Protein AF-A0A156XNI3-F1 (afdb_monomer_lite)

pLDDT: mean 79.13, std 16.17, range [46.81, 95.19]

Structure (mmCIF, N/CA/C/O backbone):
data_AF-A0A156XNI3-F1
#
_entry.id   AF-A0A156XNI3-F1
#
loop_
_atom_site.group_PDB
_atom_site.id
_atom_site.type_symbol
_atom_site.label_atom_id
_atom_site.label_alt_id
_atom_site.label_comp_id
_atom_site.label_asym_id
_atom_site.label_entity_id
_atom_site.label_seq_id
_atom_site.pdbx_PDB_ins_code
_atom_site.Cartn_x
_atom_site.Cartn_y
_atom_site.Cartn_z
_atom_site.occupancy
_atom_site.B_iso_or_equiv
_atom_site.auth_seq_id
_atom_site.auth_comp_id
_atom_site.auth_asym_id
_atom_site.auth_atom_id
_atom_site.pdbx_PDB_model_num
ATOM 1 N N . MET A 1 1 ? 12.797 0.620 -18.108 1.00 57.28 1 MET A N 1
ATOM 2 C CA . MET A 1 1 ? 11.977 -0.595 -17.922 1.00 57.28 1 MET A CA 1
ATOM 3 C C . MET A 1 1 ? 11.009 -0.291 -16.798 1.00 57.28 1 MET A C 1
ATOM 5 O O . MET A 1 1 ? 11.436 -0.251 -15.657 1.00 57.28 1 MET A O 1
ATOM 9 N N . THR A 1 2 ? 9.768 0.059 -17.119 1.00 67.19 2 THR A N 1
ATOM 10 C CA . THR A 1 2 ? 8.727 0.333 -16.121 1.00 67.19 2 THR A CA 1
ATOM 11 C C . THR A 1 2 ? 7.932 -0.943 -15.925 1.00 67.19 2 THR A C 1
ATOM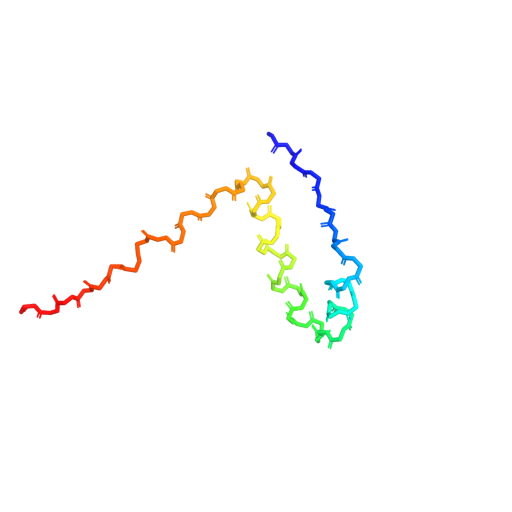 13 O O . THR A 1 2 ? 7.244 -1.383 -16.842 1.00 67.19 2 THR A O 1
ATOM 16 N N . TYR A 1 3 ? 8.085 -1.572 -14.766 1.00 78.94 3 TYR A N 1
ATOM 17 C CA . TYR A 1 3 ? 7.241 -2.697 -14.385 1.00 78.94 3 TYR A CA 1
ATOM 18 C C . TYR A 1 3 ? 5.906 -2.167 -13.864 1.00 78.94 3 TYR A C 1
ATOM 20 O O . TYR A 1 3 ? 5.847 -1.077 -13.297 1.00 78.94 3 TYR A O 1
ATOM 28 N N . GLU A 1 4 ? 4.837 -2.929 -14.060 1.00 79.19 4 GLU A N 1
ATOM 29 C CA . GLU A 1 4 ? 3.538 -2.612 -13.475 1.00 79.19 4 GLU A CA 1
ATOM 30 C C . GLU A 1 4 ? 3.430 -3.258 -12.095 1.00 79.19 4 GLU A C 1
ATOM 32 O O . GLU A 1 4 ? 3.779 -4.425 -11.900 1.00 79.19 4 G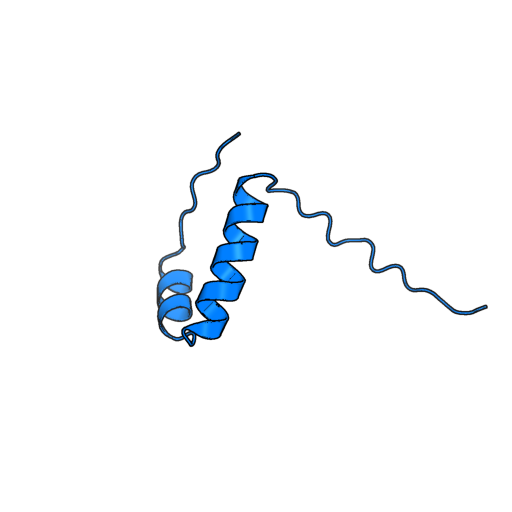LU A O 1
ATOM 37 N N . LEU A 1 5 ? 2.963 -2.483 -11.116 1.00 85.44 5 LEU A N 1
ATOM 38 C CA . LEU A 1 5 ? 2.734 -2.973 -9.765 1.00 85.44 5 LEU A CA 1
ATOM 39 C C . LEU A 1 5 ? 1.323 -3.552 -9.666 1.00 85.44 5 LEU A C 1
ATOM 41 O O . LEU A 1 5 ? 0.345 -2.808 -9.689 1.00 85.44 5 LEU A O 1
ATOM 45 N N . ALA A 1 6 ? 1.222 -4.865 -9.484 1.00 87.44 6 ALA A N 1
ATOM 46 C CA . ALA A 1 6 ? -0.029 -5.535 -9.155 1.00 87.44 6 ALA A CA 1
ATOM 47 C C . ALA A 1 6 ? 0.029 -6.080 -7.724 1.00 87.44 6 ALA A C 1
ATOM 49 O O . ALA A 1 6 ? 0.996 -6.736 -7.335 1.00 87.44 6 ALA A O 1
ATOM 50 N N . PHE A 1 7 ? -1.015 -5.817 -6.939 1.00 87.88 7 PHE A N 1
ATOM 51 C CA . PHE A 1 7 ? -1.167 -6.402 -5.610 1.00 87.88 7 PHE A CA 1
ATOM 52 C C . PHE A 1 7 ? -2.025 -7.659 -5.680 1.00 87.88 7 PHE A C 1
ATOM 54 O O . PHE A 1 7 ? -3.108 -7.652 -6.262 1.00 87.88 7 PHE A O 1
ATOM 61 N N . ASP A 1 8 ? -1.574 -8.715 -5.005 1.00 93.12 8 ASP A N 1
ATOM 62 C CA . ASP A 1 8 ? -2.435 -9.855 -4.714 1.00 93.12 8 ASP A CA 1
ATOM 63 C C . ASP A 1 8 ? -3.619 -9.400 -3.829 1.00 93.12 8 ASP A C 1
ATOM 65 O O . ASP A 1 8 ? -3.419 -8.603 -2.901 1.00 93.12 8 ASP A O 1
ATOM 69 N N . PRO A 1 9 ? -4.847 -9.903 -4.046 1.00 92.88 9 PRO A N 1
ATOM 70 C CA . PRO A 1 9 ? -6.011 -9.537 -3.237 1.00 92.88 9 PRO A CA 1
ATOM 71 C C . PRO A 1 9 ? -5.821 -9.751 -1.727 1.00 92.88 9 PRO A C 1
ATOM 73 O O . PRO A 1 9 ? -6.402 -9.019 -0.920 1.00 92.88 9 PRO A O 1
ATOM 76 N N . ARG A 1 10 ? -5.007 -10.732 -1.314 1.00 93.06 10 ARG A N 1
ATOM 77 C CA . ARG A 1 10 ? -4.652 -10.962 0.096 1.00 93.06 10 ARG A CA 1
ATOM 78 C C . ARG A 1 10 ? -3.711 -9.870 0.600 1.00 93.06 10 ARG A C 1
ATOM 80 O O . ARG A 1 10 ? -3.940 -9.321 1.674 1.00 93.06 10 ARG A O 1
ATOM 87 N N . ALA A 1 11 ? -2.712 -9.500 -0.200 1.00 91.50 11 ALA A N 1
ATOM 88 C CA . ALA A 1 11 ? -1.781 -8.424 0.127 1.00 91.50 11 ALA A CA 1
ATOM 89 C C . ALA A 1 11 ? -2.483 -7.060 0.219 1.00 91.50 11 ALA A C 1
ATOM 91 O O . ALA A 1 11 ? -2.138 -6.268 1.087 1.00 91.50 11 ALA A O 1
ATOM 92 N N . LEU A 1 12 ? -3.507 -6.798 -0.602 1.00 91.12 12 LEU A N 1
ATOM 93 C CA . LEU A 1 12 ? -4.286 -5.555 -0.538 1.00 91.12 12 LEU A CA 1
ATOM 94 C C . LEU A 1 12 ? -5.103 -5.436 0.765 1.00 91.12 12 LEU A C 1
ATOM 96 O O . LEU A 1 12 ? -5.224 -4.346 1.338 1.00 91.12 12 LEU A O 1
ATOM 100 N N . LYS A 1 13 ? -5.629 -6.561 1.270 1.00 93.19 13 LYS A N 1
ATOM 101 C CA . LYS A 1 13 ? -6.303 -6.615 2.578 1.00 93.19 13 LYS A CA 1
ATOM 102 C C . LYS A 1 13 ? -5.332 -6.306 3.715 1.00 93.19 13 LYS A C 1
ATOM 104 O O . LYS A 1 13 ? -5.660 -5.498 4.580 1.00 93.19 13 LYS A O 1
ATOM 109 N N . GLU A 1 14 ? -4.139 -6.899 3.696 1.00 92.62 14 GLU A N 1
ATOM 110 C CA . GLU A 1 14 ? -3.098 -6.614 4.693 1.00 92.62 14 GLU A CA 1
ATOM 111 C C . GLU A 1 14 ? -2.562 -5.184 4.567 1.00 92.62 14 GLU A C 1
ATOM 113 O O . GLU A 1 14 ? -2.405 -4.492 5.571 1.00 92.62 14 GLU A O 1
ATOM 118 N N . TRP A 1 15 ? -2.392 -4.686 3.340 1.00 90.62 15 TRP A N 1
ATOM 119 C CA . TRP A 1 15 ? -2.009 -3.304 3.073 1.00 90.62 15 TRP A CA 1
ATOM 120 C C . TRP A 1 15 ? -2.979 -2.331 3.727 1.00 90.62 15 TRP A C 1
ATOM 122 O O . TRP A 1 15 ? -2.554 -1.386 4.378 1.00 90.62 15 TRP A O 1
ATOM 132 N N . SER A 1 16 ? -4.285 -2.580 3.623 1.00 89.81 16 SER A N 1
ATOM 133 C CA . SER A 1 16 ? -5.308 -1.707 4.204 1.00 89.81 16 SER A CA 1
ATOM 134 C C . SER A 1 16 ? -5.209 -1.604 5.729 1.00 89.81 16 SER A C 1
ATOM 136 O O . SER A 1 16 ? -5.434 -0.514 6.256 1.00 89.81 16 SER A O 1
ATOM 138 N N . LYS A 1 17 ? -4.782 -2.676 6.412 1.00 94.44 17 LYS A N 1
ATOM 139 C CA . LYS A 1 17 ? -4.588 -2.720 7.873 1.00 94.44 17 LYS A CA 1
ATOM 140 C C . LYS A 1 17 ? -3.349 -1.959 8.356 1.00 94.44 17 LYS A C 1
ATOM 142 O O . LYS A 1 17 ? -3.255 -1.659 9.543 1.00 94.44 17 LYS A O 1
ATOM 147 N N . LEU A 1 18 ? -2.394 -1.656 7.473 1.00 92.94 18 LEU A N 1
ATOM 148 C CA . LEU A 1 18 ? -1.190 -0.913 7.848 1.00 92.94 18 LEU A CA 1
ATOM 149 C C . LEU A 1 18 ? -1.521 0.547 8.191 1.00 92.94 18 LEU A C 1
ATOM 151 O O . LEU A 1 18 ? -2.338 1.195 7.527 1.00 92.94 18 LEU A O 1
ATOM 155 N N . GLY A 1 19 ? -0.819 1.078 9.193 1.00 93.62 19 GLY A N 1
ATOM 156 C CA . GLY A 1 19 ? -0.827 2.505 9.508 1.00 93.62 19 GLY A CA 1
ATOM 157 C C . GLY A 1 19 ? -0.242 3.349 8.372 1.00 93.62 19 GLY A C 1
ATOM 158 O O . GLY A 1 19 ? 0.558 2.876 7.562 1.00 93.62 19 GLY A O 1
ATOM 159 N N . GLU A 1 20 ? -0.644 4.615 8.316 1.00 92.81 20 GLU A N 1
ATOM 160 C CA . GLU A 1 20 ? -0.320 5.543 7.224 1.00 92.81 20 GLU A CA 1
ATOM 161 C C . GLU A 1 20 ? 1.193 5.771 7.064 1.00 92.81 20 GLU A C 1
ATOM 163 O O . GLU A 1 20 ? 1.735 5.686 5.963 1.00 92.81 20 GLU A O 1
ATOM 168 N N . THR A 1 21 ? 1.906 5.903 8.184 1.00 95.19 21 THR A N 1
ATOM 169 C CA . THR A 1 21 ? 3.369 6.049 8.222 1.00 95.19 21 THR A CA 1
ATOM 170 C C . THR A 1 21 ? 4.100 4.851 7.612 1.00 95.19 21 THR A C 1
ATOM 172 O O . THR A 1 21 ? 5.078 5.016 6.883 1.00 95.19 21 THR A O 1
ATOM 175 N N . VAL A 1 22 ? 3.615 3.635 7.876 1.00 93.06 22 VAL A N 1
ATOM 176 C CA . VAL A 1 22 ? 4.195 2.395 7.345 1.00 93.06 22 VAL A CA 1
ATOM 177 C C . VAL A 1 22 ? 3.905 2.281 5.850 1.00 93.06 22 VAL A C 1
ATOM 179 O O . VAL A 1 22 ? 4.814 1.990 5.072 1.00 93.06 22 VAL A O 1
ATOM 182 N N . LYS A 1 23 ? 2.675 2.592 5.419 1.00 93.31 23 LYS A N 1
ATOM 183 C CA . LYS A 1 23 ? 2.302 2.624 3.994 1.00 93.31 23 LYS A CA 1
ATOM 184 C C . LYS A 1 23 ? 3.218 3.546 3.194 1.00 93.31 23 LYS A C 1
ATOM 186 O O . LYS A 1 23 ? 3.683 3.154 2.126 1.00 93.31 23 LYS A O 1
ATOM 191 N N . ASP A 1 24 ? 3.525 4.732 3.708 1.00 93.94 24 ASP A N 1
ATOM 192 C CA . ASP A 1 24 ? 4.379 5.687 2.999 1.00 93.94 24 ASP A CA 1
ATOM 193 C C . ASP A 1 24 ? 5.835 5.224 2.880 1.00 93.94 24 ASP A C 1
ATOM 195 O O . ASP A 1 24 ? 6.462 5.417 1.834 1.00 93.94 24 ASP A O 1
ATOM 199 N N . GLN A 1 25 ? 6.369 4.539 3.895 1.00 93.19 25 GLN A N 1
ATOM 200 C CA . GLN A 1 25 ? 7.689 3.908 3.799 1.00 93.19 25 GLN A CA 1
ATOM 201 C C . GLN A 1 25 ? 7.714 2.800 2.737 1.00 93.19 25 GLN A C 1
ATOM 203 O O . GLN A 1 25 ? 8.660 2.717 1.949 1.00 93.19 25 GLN A O 1
ATOM 208 N N . PHE A 1 26 ? 6.668 1.972 2.676 1.00 91.25 26 PHE A N 1
ATOM 209 C CA . PHE A 1 26 ? 6.565 0.923 1.664 1.00 91.25 26 PHE A CA 1
ATOM 210 C C . PHE A 1 26 ? 6.386 1.483 0.251 1.00 91.25 26 PHE A C 1
ATOM 212 O O . PHE A 1 26 ? 7.022 0.969 -0.665 1.00 91.25 26 PHE A O 1
ATOM 219 N N . LYS A 1 27 ? 5.591 2.546 0.055 1.00 90.06 27 LYS A N 1
ATOM 220 C CA . LYS A 1 27 ? 5.440 3.201 -1.259 1.00 90.06 27 LYS A CA 1
ATOM 221 C C . LYS A 1 27 ? 6.788 3.656 -1.820 1.00 90.06 27 LYS A C 1
ATOM 223 O O . LYS A 1 27 ? 7.057 3.416 -2.993 1.00 90.06 27 LYS A O 1
ATOM 228 N N . LYS A 1 28 ? 7.642 4.259 -0.982 1.00 90.19 28 LYS A N 1
ATOM 229 C CA . LYS A 1 28 ? 8.995 4.685 -1.385 1.00 90.19 28 LYS A CA 1
ATOM 230 C C . LYS A 1 28 ? 9.827 3.500 -1.875 1.00 90.19 28 LYS A C 1
ATOM 232 O O . LYS A 1 28 ? 10.326 3.527 -2.991 1.00 90.19 28 LYS A O 1
ATOM 237 N N . LYS A 1 29 ? 9.881 2.418 -1.092 1.00 88.31 29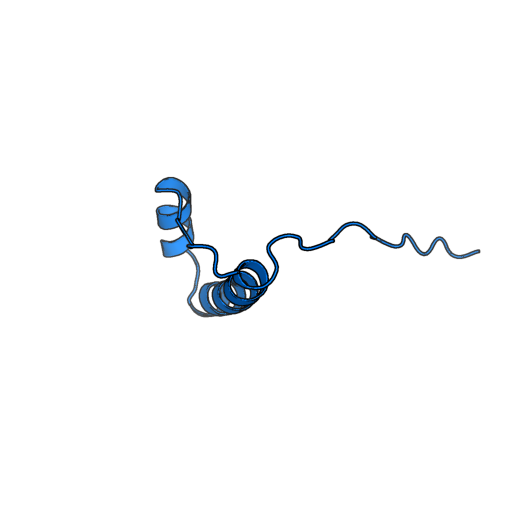 LYS A N 1
ATOM 238 C CA . LYS A 1 29 ? 10.613 1.205 -1.489 1.00 88.31 29 LYS A CA 1
ATOM 239 C C . LYS A 1 29 ? 10.035 0.535 -2.736 1.00 88.31 29 LYS A C 1
ATOM 241 O O . LYS A 1 29 ? 10.794 0.028 -3.551 1.00 88.31 29 LYS A O 1
ATOM 246 N N . LEU A 1 30 ? 8.711 0.512 -2.893 1.00 89.19 30 LEU A N 1
ATOM 247 C CA . LEU A 1 30 ? 8.060 -0.046 -4.080 1.00 89.19 30 LEU A CA 1
ATOM 248 C C . LEU A 1 30 ? 8.423 0.746 -5.338 1.00 89.19 30 LEU A C 1
ATOM 250 O O . LEU A 1 30 ? 8.710 0.132 -6.360 1.00 89.19 30 LEU A O 1
ATOM 254 N N . ALA A 1 31 ? 8.479 2.079 -5.259 1.00 87.81 31 ALA A N 1
ATOM 255 C CA . ALA A 1 31 ? 8.938 2.914 -6.367 1.00 87.81 31 ALA A CA 1
ATOM 256 C C . ALA A 1 31 ? 10.377 2.562 -6.787 1.00 87.81 31 ALA A C 1
ATOM 258 O O . ALA A 1 31 ? 10.635 2.381 -7.975 1.00 87.81 31 ALA A O 1
ATOM 259 N N . ASP A 1 32 ? 11.280 2.365 -5.823 1.00 85.75 32 ASP A N 1
ATOM 260 C CA . ASP A 1 32 ? 12.666 1.962 -6.098 1.00 85.75 32 ASP A CA 1
ATOM 261 C C . ASP A 1 32 ? 12.746 0.571 -6.761 1.00 85.75 32 ASP A C 1
ATOM 263 O O . ASP A 1 32 ? 13.497 0.366 -7.719 1.00 85.75 32 ASP A O 1
ATOM 267 N N . VAL A 1 33 ? 11.930 -0.384 -6.296 1.00 84.19 33 VAL A N 1
ATOM 268 C CA . VAL A 1 33 ? 11.839 -1.744 -6.864 1.00 84.19 33 VAL A CA 1
ATOM 269 C C . VAL A 1 33 ? 11.293 -1.720 -8.293 1.00 84.19 33 VAL A C 1
ATOM 271 O O . VAL A 1 33 ? 11.737 -2.501 -9.130 1.00 84.19 33 VAL A O 1
ATOM 274 N N . LEU A 1 34 ? 10.361 -0.821 -8.612 1.00 84.06 34 LEU A N 1
ATOM 275 C CA . LEU A 1 34 ? 9.818 -0.701 -9.970 1.00 84.06 34 LEU A CA 1
ATOM 276 C C . LEU A 1 34 ? 10.857 -0.186 -10.973 1.00 84.06 34 LEU A C 1
ATOM 278 O O . LEU A 1 34 ? 10.775 -0.518 -12.156 1.00 84.06 34 LEU A O 1
ATOM 282 N N . VAL A 1 35 ? 11.842 0.589 -10.509 1.00 83.31 35 VAL A N 1
ATOM 283 C CA . VAL A 1 35 ? 12.975 1.042 -11.329 1.00 83.31 35 VAL A CA 1
ATOM 284 C C . VAL A 1 35 ? 14.013 -0.070 -11.487 1.00 83.31 35 VAL A C 1
ATOM 286 O O . VAL A 1 35 ? 14.516 -0.289 -12.592 1.00 83.31 35 VAL A O 1
ATOM 289 N N . ASN A 1 36 ? 14.321 -0.795 -10.407 1.00 79.75 36 ASN A N 1
ATOM 290 C CA . ASN A 1 36 ? 15.244 -1.926 -10.430 1.00 79.75 36 ASN A CA 1
ATOM 291 C C . ASN A 1 36 ? 14.699 -3.113 -9.606 1.00 79.75 36 ASN A C 1
ATOM 293 O O . ASN A 1 36 ? 14.942 -3.190 -8.399 1.00 79.75 36 ASN A O 1
ATOM 297 N N . PRO A 1 37 ? 14.010 -4.081 -10.239 1.00 74.50 37 PRO A N 1
ATOM 298 C CA . PRO A 1 37 ? 13.316 -5.155 -9.521 1.00 74.50 37 PRO A CA 1
ATOM 299 C C . PRO A 1 37 ? 14.264 -6.144 -8.840 1.00 74.50 37 PRO A C 1
ATOM 301 O O . PRO A 1 37 ? 13.860 -6.870 -7.931 1.00 74.50 37 PRO A O 1
ATOM 304 N N . ARG A 1 38 ? 15.540 -6.185 -9.243 1.00 71.88 38 ARG A N 1
ATOM 305 C CA . ARG A 1 38 ? 16.561 -6.983 -8.560 1.00 71.88 38 ARG A CA 1
ATOM 306 C C . ARG A 1 38 ? 17.199 -6.161 -7.451 1.00 71.88 38 ARG A C 1
ATOM 308 O O . ARG A 1 38 ? 18.276 -5.591 -7.618 1.00 71.88 38 ARG A O 1
ATOM 315 N N . VAL A 1 39 ? 16.563 -6.165 -6.286 1.00 63.06 39 VAL A N 1
ATOM 316 C CA . VAL A 1 39 ? 17.228 -5.743 -5.052 1.00 63.06 39 VAL A CA 1
ATOM 317 C C . VAL A 1 39 ? 18.185 -6.863 -4.639 1.00 63.06 39 VAL A C 1
AT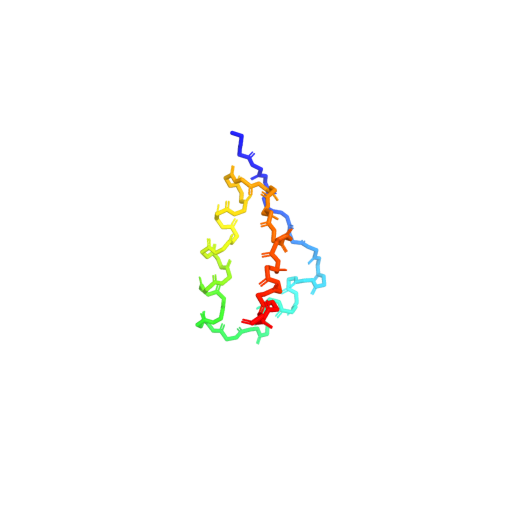OM 319 O O . VAL A 1 39 ? 17.762 -7.907 -4.146 1.00 63.06 39 VAL A O 1
ATOM 322 N N . ILE A 1 40 ? 19.489 -6.672 -4.854 1.00 55.09 40 ILE A N 1
ATOM 323 C CA . ILE 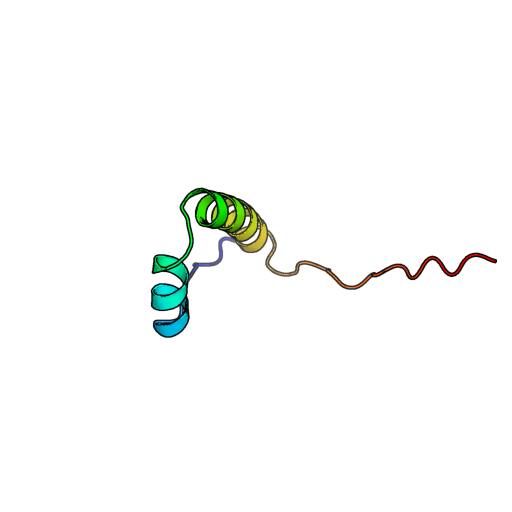A 1 40 ? 20.527 -7.559 -4.312 1.00 55.09 40 ILE A CA 1
ATOM 324 C C . ILE A 1 40 ? 20.592 -7.303 -2.802 1.00 55.09 40 ILE A C 1
ATOM 326 O O . ILE A 1 40 ? 21.396 -6.516 -2.317 1.00 55.09 40 ILE A O 1
ATOM 330 N N . VAL A 1 41 ? 19.706 -7.950 -2.043 1.00 52.91 41 VAL A N 1
ATOM 331 C CA . VAL A 1 41 ? 19.729 -7.956 -0.571 1.00 52.91 41 VAL A CA 1
ATOM 332 C C . VAL A 1 41 ? 20.423 -9.221 -0.056 1.00 52.91 41 VAL A C 1
ATOM 334 O O . VAL A 1 41 ? 20.019 -9.847 0.912 1.00 52.91 41 VAL A O 1
ATOM 337 N N . TRP A 1 42 ? 21.494 -9.650 -0.727 1.00 46.81 42 TRP A N 1
ATOM 338 C CA . TRP A 1 42 ? 22.289 -10.784 -0.253 1.00 46.81 42 TRP A CA 1
ATOM 339 C C . TRP A 1 42 ? 23.784 -10.518 -0.339 1.00 46.81 42 TRP A C 1
ATOM 341 O O . TRP A 1 42 ? 24.562 -11.215 -0.975 1.00 46.81 42 TRP A O 1
ATOM 351 N N . SER A 1 43 ? 24.195 -9.482 0.376 1.00 52.00 43 SER A N 1
ATOM 352 C CA . SER A 1 43 ? 25.434 -9.587 1.127 1.00 52.00 43 SER A CA 1
ATOM 353 C C . SER A 1 43 ? 25.159 -9.008 2.502 1.00 52.00 43 SER A C 1
ATOM 355 O O . SER A 1 43 ? 25.510 -7.874 2.819 1.00 52.00 43 SER A O 1
ATOM 357 N N . ILE A 1 44 ? 24.488 -9.810 3.335 1.00 52.44 44 ILE A N 1
ATOM 358 C CA . ILE A 1 44 ? 24.748 -9.750 4.770 1.00 52.44 44 ILE A CA 1
ATOM 359 C C . ILE A 1 44 ? 26.226 -10.116 4.875 1.00 52.44 44 ILE A C 1
ATOM 361 O O . ILE A 1 44 ? 26.600 -11.286 4.928 1.00 52.44 44 ILE A O 1
ATOM 365 N N . ARG A 1 45 ? 27.088 -9.102 4.775 1.00 52.59 45 ARG A N 1
ATOM 366 C CA . ARG A 1 45 ? 28.495 -9.224 5.104 1.00 52.59 45 ARG A CA 1
ATOM 367 C C . ARG A 1 45 ? 28.491 -9.479 6.602 1.00 52.59 45 ARG A C 1
ATOM 369 O O . ARG A 1 45 ? 28.479 -8.535 7.388 1.00 52.59 45 ARG A O 1
ATOM 376 N N . PHE A 1 46 ? 28.423 -10.755 6.981 1.00 48.00 46 PHE A N 1
ATOM 377 C CA . PHE A 1 46 ? 28.873 -11.212 8.282 1.00 48.00 46 PHE A CA 1
ATOM 378 C C . PHE A 1 46 ? 30.305 -10.712 8.393 1.00 48.00 46 PHE A C 1
ATOM 380 O O . PHE A 1 46 ? 31.240 -11.289 7.843 1.00 48.00 46 PHE A O 1
ATOM 387 N N . ARG A 1 47 ? 30.463 -9.545 9.011 1.00 52.12 47 ARG A N 1
ATOM 388 C CA . ARG A 1 47 ? 31.754 -9.052 9.440 1.00 52.12 47 ARG A CA 1
ATOM 389 C C . ARG A 1 47 ? 32.072 -9.898 10.667 1.00 52.12 47 ARG A C 1
ATOM 391 O O . ARG A 1 47 ? 31.795 -9.494 11.787 1.00 52.12 47 ARG A O 1
ATOM 398 N N . THR A 1 48 ? 32.533 -11.124 10.433 1.00 55.50 48 THR A N 1
ATOM 399 C CA . THR A 1 48 ? 33.229 -11.890 11.458 1.00 55.50 48 THR A CA 1
ATOM 400 C C . THR A 1 48 ? 34.472 -11.086 11.788 1.00 55.50 48 THR A C 1
ATOM 402 O O . THR A 1 48 ? 35.358 -10.920 10.949 1.00 55.50 48 THR A O 1
ATOM 405 N N . THR A 1 49 ? 34.464 -10.490 12.969 1.00 55.88 49 THR A N 1
ATOM 406 C CA . THR A 1 49 ? 35.633 -9.902 13.603 1.00 55.88 49 THR A CA 1
ATOM 407 C C . THR A 1 49 ? 36.695 -10.998 13.702 1.00 55.88 49 THR A C 1
ATOM 409 O O . THR A 1 49 ? 36.431 -12.040 14.301 1.00 55.88 49 THR A O 1
ATOM 412 N N . LEU A 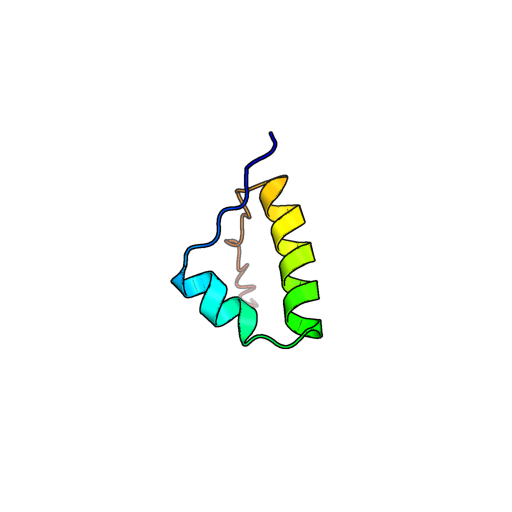1 50 ? 37.841 -10.788 13.051 1.00 56.28 50 LEU A N 1
ATOM 413 C CA . LEU A 1 50 ? 39.114 -11.361 13.486 1.00 56.28 50 LEU A CA 1
ATOM 414 C C . LEU A 1 50 ? 39.743 -10.372 14.464 1.00 56.28 50 LEU A C 1
ATOM 416 O O . LEU A 1 50 ? 39.605 -9.152 14.198 1.00 56.28 50 LEU A O 1
#

Radius of gyration: 15.19 Å; chains: 1; bounding box: 45×18×32 Å

Foldseek 3Di:
DADDDDDDPVRVVVLVVDDPVVNVVVVVVVVVCRVPVDPPPPDPPPPPDD

Secondary structure (DSSP, 8-state):
--------HHHHHHHHHS-HHHHHHHHHHHHHHHH-S-------------

Sequence (50 aa):
MTYELAFDPRALKEWSKLGETVKDQFKKKLADVLVNPRVIVWSIRFRTTL

Organism: Enterobacter cloacae (NCBI:txid550)

InterPro domains:
  IPR035093 Toxin-antitoxin system, RelE/ParE toxin domain superfamily [G3DSA:3.30.2310.20] (1-48)
  IPR035093 Toxin-antitoxin system, RelE/ParE toxin domain superfamily [SSF143011] (1-40)